Protein AF-A0A7Y4QWP4-F1 (afdb_monomer_lite)

Sequence (66 aa):
MRQKINALTTQLPEPCREALHLRLSENLSNTEIANRMHISKRTVETYISQAFELLRQYPKDLLGVA

pLDDT: mean 72.19, std 16.72, range [34.03, 91.44]

Structure (mmCIF, N/CA/C/O backbone):
data_AF-A0A7Y4QWP4-F1
#
_entry.id   AF-A0A7Y4QWP4-F1
#
loop_
_atom_site.group_PDB
_atom_site.id
_atom_site.type_symbol
_atom_site.label_atom_id
_atom_site.label_alt_id
_atom_site.label_comp_id
_atom_site.label_asym_id
_atom_site.label_entity_id
_atom_site.label_seq_id
_atom_site.pdbx_PDB_ins_code
_atom_site.Cartn_x
_atom_site.Cartn_y
_atom_site.Cartn_z
_atom_site.occupancy
_atom_site.B_iso_or_equiv
_atom_site.auth_seq_id
_atom_site.auth_comp_id
_atom_site.auth_asym_id
_atom_site.auth_atom_id
_atom_site.pdbx_PDB_model_num
ATOM 1 N N . MET A 1 1 ? 5.149 4.776 -23.451 1.00 39.53 1 MET A N 1
ATOM 2 C CA . MET A 1 1 ? 5.340 3.429 -22.865 1.00 39.53 1 MET A CA 1
ATOM 3 C C . MET A 1 1 ? 4.797 3.438 -21.428 1.00 39.53 1 MET A C 1
ATOM 5 O O . MET A 1 1 ? 5.484 3.921 -20.544 1.00 39.53 1 MET A O 1
ATOM 9 N N . ARG A 1 2 ? 3.541 3.033 -21.175 1.00 40.72 2 ARG A N 1
ATOM 10 C CA . ARG A 1 2 ? 2.895 3.090 -19.832 1.00 40.72 2 ARG A CA 1
ATOM 11 C C . ARG A 1 2 ? 2.372 1.715 -19.390 1.00 40.72 2 ARG A C 1
ATOM 13 O O . ARG A 1 2 ? 1.274 1.605 -18.868 1.00 40.72 2 ARG A O 1
ATOM 20 N N . GLN A 1 3 ? 3.109 0.641 -19.668 1.00 42.44 3 GLN A N 1
ATOM 21 C CA . GLN A 1 3 ? 2.631 -0.720 -19.397 1.00 42.44 3 GLN A CA 1
ATOM 22 C C . GLN A 1 3 ? 3.760 -1.616 -18.884 1.00 42.44 3 GLN A C 1
ATOM 24 O O . GLN A 1 3 ? 4.274 -2.457 -19.607 1.00 42.44 3 GLN A O 1
ATOM 29 N N . LYS A 1 4 ? 4.167 -1.419 -17.627 1.00 48.81 4 LYS A N 1
ATOM 30 C CA . LYS A 1 4 ? 4.986 -2.402 -16.888 1.00 48.81 4 LYS A CA 1
ATOM 31 C C . LYS A 1 4 ? 4.402 -2.792 -15.524 1.00 48.81 4 LYS A C 1
ATOM 33 O O . LYS A 1 4 ? 4.963 -3.629 -14.838 1.00 48.81 4 LYS A O 1
ATOM 38 N N . ILE A 1 5 ? 3.233 -2.257 -15.157 1.00 51.22 5 ILE A N 1
ATOM 39 C CA . ILE A 1 5 ? 2.565 -2.590 -13.886 1.00 51.22 5 ILE A CA 1
ATOM 40 C C . ILE A 1 5 ? 1.709 -3.864 -14.022 1.00 51.22 5 ILE A C 1
ATOM 42 O O . ILE A 1 5 ? 1.518 -4.581 -13.047 1.00 51.22 5 ILE A O 1
ATOM 46 N N . ASN A 1 6 ? 1.275 -4.219 -15.240 1.00 48.41 6 ASN A N 1
ATOM 47 C CA . ASN A 1 6 ? 0.404 -5.378 -15.460 1.00 48.41 6 ASN A CA 1
ATOM 48 C C . ASN A 1 6 ? 1.070 -6.747 -15.242 1.00 48.41 6 ASN A C 1
ATOM 50 O O . ASN A 1 6 ? 0.360 -7.713 -14.998 1.00 48.41 6 ASN A O 1
ATOM 54 N N . ALA A 1 7 ? 2.400 -6.857 -15.291 1.00 50.25 7 ALA A N 1
ATOM 55 C CA . ALA A 1 7 ? 3.075 -8.134 -15.029 1.00 50.25 7 ALA A CA 1
ATOM 56 C C . ALA A 1 7 ? 3.081 -8.503 -13.531 1.00 50.25 7 ALA A C 1
ATOM 58 O O . ALA A 1 7 ? 3.110 -9.678 -13.179 1.00 50.25 7 ALA A O 1
ATOM 59 N N . LEU A 1 8 ? 2.992 -7.503 -12.647 1.00 52.47 8 LEU A N 1
ATOM 60 C CA . LEU A 1 8 ? 2.886 -7.684 -11.194 1.00 52.47 8 LEU A CA 1
ATOM 61 C C . LEU A 1 8 ? 1.461 -8.093 -10.759 1.00 52.47 8 LEU A 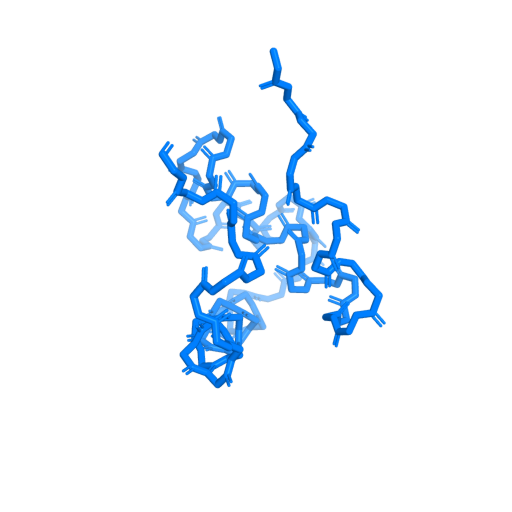C 1
ATOM 63 O O . LEU A 1 8 ? 1.274 -8.678 -9.694 1.00 52.47 8 LEU A O 1
ATOM 67 N N . THR A 1 9 ? 0.456 -7.829 -11.600 1.00 50.19 9 THR A N 1
ATOM 68 C CA . THR A 1 9 ? -0.976 -8.109 -11.379 1.00 50.19 9 THR A CA 1
ATOM 69 C C . THR A 1 9 ? -1.283 -9.581 -11.120 1.00 50.19 9 THR A C 1
ATOM 71 O O . THR A 1 9 ? -2.213 -9.873 -10.379 1.00 50.19 9 THR A O 1
ATOM 74 N N . THR A 1 10 ? -0.518 -10.510 -11.692 1.00 54.03 10 THR A N 1
ATOM 75 C CA . THR A 1 10 ? -0.824 -11.945 -11.594 1.00 54.03 10 THR A CA 1
ATOM 76 C C . THR A 1 10 ? -0.465 -12.545 -10.233 1.00 54.03 10 THR A C 1
ATOM 78 O O . THR A 1 10 ? -0.959 -13.618 -9.905 1.00 54.03 10 THR A O 1
ATOM 81 N N . GLN A 1 11 ? 0.383 -11.876 -9.438 1.00 55.41 11 GLN A N 1
ATOM 82 C CA . GLN A 1 11 ? 0.805 -12.375 -8.121 1.00 55.41 11 GLN A CA 1
ATOM 83 C C . GLN A 1 11 ? 0.516 -11.421 -6.955 1.00 55.41 11 GLN A C 1
ATOM 85 O O . GLN A 1 11 ? 0.534 -11.852 -5.803 1.00 55.41 11 GLN A O 1
ATOM 90 N N . LEU A 1 12 ? 0.235 -10.138 -7.215 1.00 60.69 12 LEU A N 1
ATO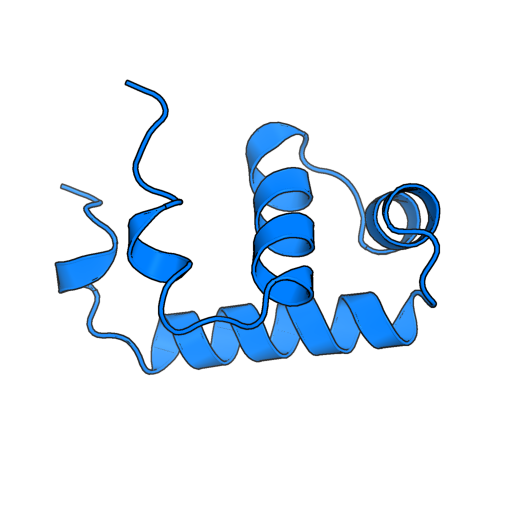M 91 C CA . LEU A 1 12 ? -0.214 -9.215 -6.175 1.00 60.69 12 LEU A CA 1
ATOM 92 C C . LEU A 1 12 ? -1.745 -9.156 -6.115 1.00 60.69 12 LEU A C 1
ATOM 94 O O . LEU A 1 12 ? -2.384 -8.974 -7.154 1.00 60.69 12 LEU A O 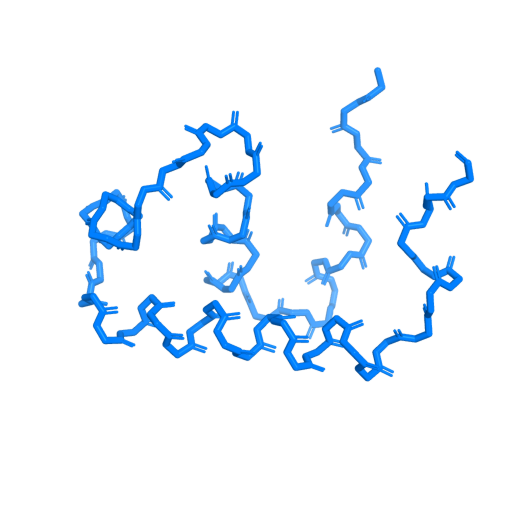1
ATOM 98 N N . PRO A 1 13 ? -2.344 -9.228 -4.912 1.00 66.12 13 PRO A N 1
ATOM 99 C CA . PRO A 1 13 ? -3.774 -9.011 -4.756 1.00 66.12 13 PRO A CA 1
ATOM 100 C C . PRO A 1 13 ? -4.140 -7.616 -5.283 1.00 66.12 13 PRO A C 1
ATOM 102 O O . PRO A 1 13 ? -3.422 -6.639 -5.044 1.00 66.12 13 PRO A O 1
ATOM 105 N N . GLU A 1 14 ? -5.261 -7.529 -6.004 1.00 67.88 14 GLU A N 1
ATOM 106 C CA . GLU A 1 14 ? -5.744 -6.309 -6.669 1.00 67.88 14 GLU A CA 1
ATOM 107 C C . GLU A 1 14 ? -5.626 -5.015 -5.847 1.00 67.88 14 GLU A C 1
ATOM 109 O O . GLU A 1 14 ? -5.142 -4.022 -6.401 1.00 67.88 14 GLU A O 1
ATOM 114 N N . PRO A 1 15 ? -5.956 -4.988 -4.539 1.00 72.94 15 PRO A N 1
ATOM 115 C CA . PRO A 1 15 ? -5.879 -3.745 -3.783 1.00 72.94 15 PRO A CA 1
ATOM 116 C C . PRO A 1 15 ? -4.444 -3.244 -3.526 1.00 72.94 15 PRO A C 1
ATOM 118 O O . PRO A 1 15 ? -4.225 -2.038 -3.415 1.00 72.94 15 PRO A O 1
ATOM 121 N N . CYS A 1 16 ? -3.435 -4.122 -3.496 1.00 76.56 16 CYS A N 1
ATOM 122 C CA . CYS A 1 16 ? -2.035 -3.691 -3.379 1.00 76.56 16 CYS A CA 1
ATOM 123 C C . CYS A 1 16 ? -1.549 -3.002 -4.655 1.00 76.56 16 CYS A C 1
ATOM 125 O O . CYS A 1 16 ? -0.823 -2.006 -4.600 1.00 76.56 16 CYS A O 1
ATOM 127 N N . ARG A 1 17 ? -1.965 -3.526 -5.813 1.00 77.44 17 ARG A N 1
ATOM 128 C CA . ARG A 1 17 ? -1.594 -2.985 -7.124 1.00 77.44 17 ARG A CA 1
ATOM 129 C C . ARG A 1 17 ? -2.147 -1.582 -7.314 1.00 77.44 17 ARG A C 1
ATOM 131 O O . ARG A 1 17 ? -1.418 -0.700 -7.759 1.00 77.44 17 ARG A O 1
ATOM 138 N N . GLU A 1 18 ? -3.413 -1.378 -6.972 1.00 80.75 18 GLU A N 1
ATOM 139 C CA . GLU A 1 18 ? -4.066 -0.083 -7.141 1.00 80.75 18 GLU A CA 1
ATOM 140 C C . GLU A 1 18 ? -3.458 0.985 -6.224 1.00 80.75 18 GLU A C 1
ATOM 142 O O . GLU A 1 18 ? -3.110 2.068 -6.697 1.00 80.75 18 GLU A O 1
ATOM 147 N N . ALA A 1 19 ? -3.194 0.654 -4.955 1.00 83.19 19 ALA A N 1
ATOM 148 C CA . ALA A 1 19 ? -2.510 1.559 -4.032 1.00 83.19 19 ALA A CA 1
ATOM 149 C C . ALA A 1 19 ? -1.121 1.976 -4.550 1.00 83.19 19 ALA A C 1
ATOM 151 O O . ALA A 1 19 ? -0.774 3.161 -4.535 1.00 83.19 19 ALA A O 1
ATOM 152 N N . LEU A 1 20 ? -0.336 1.020 -5.061 1.00 78.12 20 LEU A N 1
ATOM 153 C CA . LEU A 1 20 ? 0.984 1.300 -5.625 1.00 78.12 20 LEU A CA 1
ATOM 154 C C . LEU A 1 20 ? 0.893 2.111 -6.929 1.00 78.12 20 LEU A C 1
ATOM 156 O O . LEU A 1 20 ? 1.693 3.016 -7.154 1.00 78.12 20 LEU A O 1
ATOM 160 N N . HIS A 1 21 ? -0.097 1.821 -7.776 1.00 78.62 21 HIS A N 1
ATOM 161 C CA . HIS A 1 21 ? -0.338 2.556 -9.016 1.00 78.62 21 HIS A CA 1
ATOM 162 C C . HIS A 1 21 ? -0.686 4.020 -8.739 1.00 78.62 21 HIS A C 1
ATOM 164 O O . HIS A 1 21 ? -0.118 4.909 -9.364 1.00 78.62 21 HIS A O 1
ATOM 170 N N . LEU A 1 22 ? -1.564 4.288 -7.771 1.00 82.62 22 LEU A N 1
ATOM 171 C CA . LEU A 1 22 ? -1.929 5.646 -7.358 1.00 82.62 22 LEU A CA 1
ATOM 172 C C . LEU A 1 22 ? -0.732 6.406 -6.773 1.00 82.62 22 LEU A C 1
ATOM 174 O O . LEU A 1 22 ? -0.511 7.572 -7.104 1.00 82.62 22 LEU A O 1
ATOM 178 N N . ARG A 1 23 ? 0.092 5.721 -5.971 1.00 81.12 23 ARG A N 1
ATOM 179 C CA . ARG A 1 23 ? 1.355 6.254 -5.443 1.00 81.12 23 ARG A CA 1
ATOM 180 C C . ARG A 1 23 ? 2.332 6.626 -6.565 1.00 81.12 23 ARG A C 1
ATOM 182 O O . ARG A 1 23 ? 2.959 7.672 -6.495 1.00 81.12 23 ARG A O 1
ATOM 189 N N . LEU A 1 24 ? 2.477 5.791 -7.592 1.00 76.62 24 LEU A N 1
ATOM 190 C CA . LEU A 1 24 ? 3.453 6.001 -8.672 1.00 76.62 24 LEU A CA 1
ATOM 191 C C . LEU A 1 24 ? 2.959 6.963 -9.756 1.00 76.62 24 LEU A C 1
ATOM 193 O O . LEU A 1 24 ? 3.732 7.775 -10.255 1.00 76.62 24 LEU A O 1
ATOM 197 N N . SER A 1 25 ? 1.686 6.864 -10.132 1.00 78.62 25 SER A N 1
ATOM 198 C CA . SER A 1 25 ? 1.095 7.686 -11.186 1.00 78.62 25 SER A CA 1
ATOM 199 C C . SER A 1 25 ? 0.827 9.108 -10.707 1.00 78.62 25 SER A C 1
ATOM 201 O O . SER A 1 25 ? 0.991 10.039 -11.487 1.00 78.62 25 SER A O 1
ATOM 203 N N . GLU A 1 26 ? 0.392 9.275 -9.456 1.00 81.19 26 GLU A N 1
ATOM 204 C CA .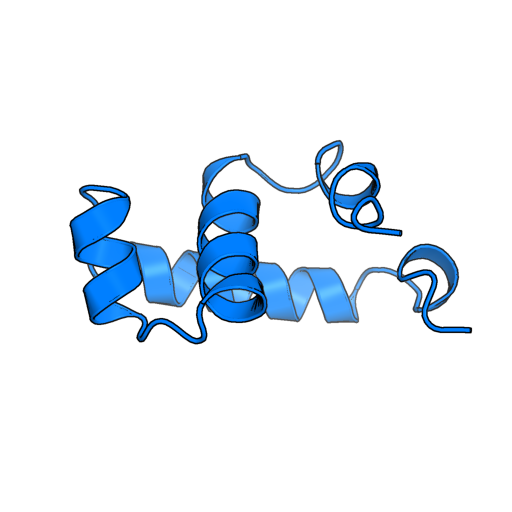 GLU A 1 26 ? -0.118 10.559 -8.957 1.00 81.19 26 GLU A CA 1
ATOM 205 C C . GLU A 1 26 ? 0.565 11.032 -7.664 1.00 81.19 26 GLU A C 1
ATOM 207 O O . GLU A 1 26 ? 0.200 12.075 -7.140 1.00 81.19 26 GLU A O 1
ATOM 212 N N . ASN A 1 27 ? 1.578 10.310 -7.155 1.00 81.19 27 ASN A N 1
ATOM 213 C CA . ASN A 1 27 ? 2.303 10.664 -5.920 1.00 81.19 27 ASN A CA 1
ATOM 214 C C . ASN A 1 27 ? 1.395 10.871 -4.694 1.00 81.19 27 ASN A C 1
ATOM 216 O O . ASN A 1 27 ? 1.745 11.587 -3.759 1.00 81.19 27 ASN A O 1
ATOM 220 N N . LEU A 1 28 ? 0.243 10.196 -4.673 1.00 86.12 28 LEU A N 1
ATOM 221 C CA . LEU A 1 28 ? -0.743 10.344 -3.609 1.00 86.12 28 LEU A CA 1
ATOM 222 C C . LEU A 1 28 ? -0.249 9.813 -2.264 1.00 86.12 28 LEU A C 1
ATOM 224 O O . LEU A 1 28 ? 0.415 8.774 -2.170 1.00 86.12 28 LEU A O 1
ATOM 228 N N . SER A 1 29 ? -0.653 10.494 -1.196 1.00 89.50 29 SER A N 1
ATOM 229 C CA . SER A 1 29 ? -0.388 10.071 0.178 1.00 89.50 29 SER A CA 1
ATOM 230 C C . SER A 1 29 ? -1.197 8.821 0.540 1.00 89.50 29 SER A C 1
ATOM 232 O O . SER A 1 29 ? -2.281 8.597 0.004 1.00 89.50 29 SER A O 1
ATOM 234 N N . ASN A 1 30 ? -0.756 8.045 1.539 1.00 87.50 30 ASN A N 1
ATOM 235 C CA . ASN A 1 30 ? -1.514 6.873 2.020 1.00 87.50 30 ASN A CA 1
ATOM 236 C C . ASN A 1 30 ? -2.969 7.224 2.391 1.00 87.50 30 ASN A C 1
ATOM 238 O O . ASN A 1 30 ? -3.874 6.426 2.177 1.00 87.50 30 ASN A O 1
ATOM 242 N N . THR A 1 31 ? -3.203 8.429 2.919 1.00 89.62 31 THR A N 1
ATOM 243 C CA . THR A 1 31 ? -4.542 8.941 3.243 1.00 89.62 31 THR A CA 1
ATOM 244 C C . THR A 1 31 ? -5.384 9.227 1.996 1.00 89.62 31 THR A C 1
ATOM 246 O O . THR A 1 31 ? -6.577 8.945 1.986 1.00 89.62 31 THR A O 1
ATOM 249 N N . GLU A 1 32 ? -4.796 9.773 0.934 1.00 89.88 32 GLU A N 1
ATOM 250 C CA . GLU A 1 32 ? -5.513 10.051 -0.319 1.00 89.88 32 GLU A CA 1
ATOM 251 C C . GLU A 1 32 ? -5.842 8.758 -1.059 1.00 89.88 32 GLU A C 1
ATOM 253 O O . GLU A 1 32 ? -6.957 8.587 -1.542 1.00 89.88 32 GLU A O 1
ATOM 258 N N . ILE A 1 33 ? -4.905 7.808 -1.063 1.00 89.19 33 ILE A N 1
ATOM 259 C CA . ILE A 1 33 ? -5.128 6.456 -1.580 1.00 89.19 33 ILE A CA 1
ATOM 260 C C . ILE A 1 33 ? -6.263 5.778 -0.802 1.00 89.19 33 ILE A C 1
ATOM 262 O O . ILE A 1 33 ? -7.145 5.184 -1.412 1.00 89.19 33 ILE A O 1
ATOM 266 N N . ALA A 1 34 ? -6.285 5.917 0.528 1.00 90.75 34 ALA A N 1
ATOM 267 C CA . ALA A 1 34 ? -7.329 5.353 1.385 1.00 90.75 34 ALA A CA 1
ATOM 268 C C . ALA A 1 34 ? -8.713 5.906 1.035 1.00 90.75 34 ALA A C 1
ATOM 270 O O . ALA A 1 34 ? -9.654 5.139 0.846 1.00 90.75 34 ALA A 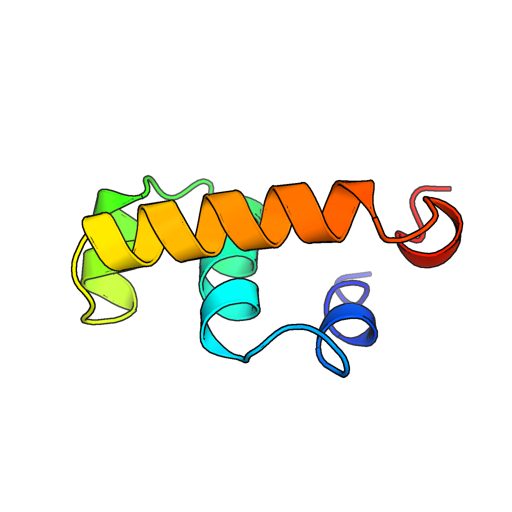O 1
ATOM 271 N N . ASN A 1 35 ? -8.812 7.228 0.868 1.00 91.44 35 ASN A N 1
ATOM 272 C CA . ASN A 1 35 ? -10.047 7.875 0.431 1.00 91.44 35 ASN A CA 1
ATOM 273 C C . ASN A 1 35 ? -10.465 7.407 -0.964 1.00 91.44 35 ASN A C 1
ATOM 275 O O . ASN A 1 35 ? -11.620 7.058 -1.171 1.00 91.44 35 ASN A O 1
ATOM 279 N N . ARG A 1 36 ? -9.527 7.341 -1.912 1.00 88.88 36 ARG A N 1
ATOM 280 C CA . ARG A 1 36 ? -9.830 6.980 -3.301 1.00 88.88 36 ARG A CA 1
ATOM 281 C C . ARG A 1 36 ? -10.258 5.526 -3.463 1.00 88.88 36 ARG A C 1
ATOM 283 O O . ARG A 1 36 ? -11.141 5.235 -4.258 1.00 88.88 36 ARG A O 1
ATOM 290 N N . MET A 1 37 ? -9.642 4.629 -2.700 1.00 84.56 37 MET A N 1
ATOM 291 C CA . MET A 1 37 ? -9.974 3.206 -2.677 1.00 84.56 37 MET A CA 1
ATOM 292 C C . MET A 1 37 ? -11.115 2.875 -1.704 1.00 84.56 37 MET A C 1
ATOM 294 O O . MET A 1 37 ? -11.496 1.713 -1.603 1.00 84.56 37 MET A O 1
ATOM 298 N N . HIS A 1 38 ? -11.655 3.867 -0.981 1.00 88.56 38 HIS A N 1
ATOM 299 C CA . HIS A 1 38 ? -12.691 3.683 0.041 1.00 88.56 38 HIS A CA 1
ATOM 300 C C . HIS A 1 38 ? -12.315 2.631 1.108 1.00 88.56 38 HIS A C 1
ATOM 302 O O . HIS A 1 38 ? -13.143 1.841 1.559 1.00 88.56 38 HIS A O 1
ATOM 308 N N . ILE A 1 39 ? -11.050 2.629 1.536 1.00 88.62 39 ILE A N 1
ATOM 309 C CA . ILE A 1 39 ? -10.518 1.728 2.568 1.00 88.62 39 ILE A CA 1
ATOM 310 C C . ILE A 1 39 ? -9.880 2.517 3.708 1.00 88.62 39 ILE A C 1
ATOM 312 O O . ILE A 1 39 ? -9.577 3.701 3.595 1.00 88.62 39 ILE A O 1
ATOM 316 N N . SER A 1 40 ? -9.629 1.850 4.830 1.00 90.62 40 SER A N 1
ATOM 317 C CA . SER A 1 40 ? -8.935 2.467 5.959 1.00 90.62 40 SER A CA 1
ATOM 318 C C . SER A 1 40 ? -7.473 2.767 5.623 1.00 90.62 40 SER A C 1
ATOM 320 O O . SER A 1 40 ? -6.787 1.954 5.002 1.00 90.62 40 SER A O 1
ATOM 322 N N . LYS A 1 41 ? -6.947 3.887 6.141 1.00 90.94 41 LYS A N 1
ATOM 323 C CA . LYS A 1 41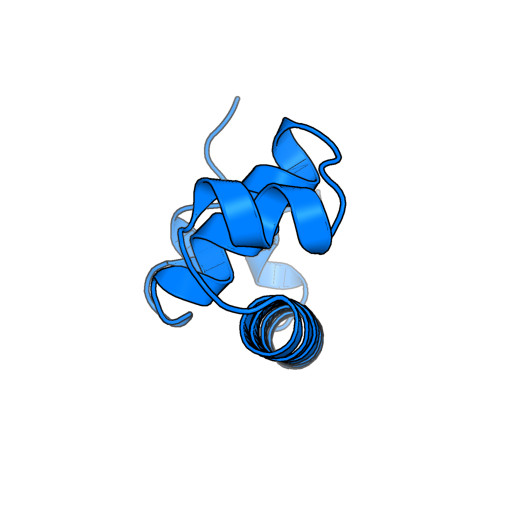 ? -5.516 4.235 6.044 1.00 90.94 41 LYS A CA 1
ATOM 324 C C . LYS A 1 41 ? -4.611 3.086 6.500 1.00 90.94 41 LYS A C 1
ATOM 326 O O . LYS A 1 41 ? -3.637 2.789 5.822 1.00 90.94 41 LYS A O 1
ATOM 331 N N . ARG A 1 42 ? -4.981 2.391 7.584 1.00 89.25 42 ARG A N 1
ATOM 332 C CA . ARG A 1 42 ? -4.273 1.188 8.051 1.00 89.25 42 ARG A CA 1
ATOM 333 C C . ARG A 1 42 ? -4.162 0.120 6.967 1.00 89.25 42 ARG A C 1
ATOM 335 O O . ARG A 1 42 ? -3.096 -0.453 6.794 1.00 89.25 42 ARG A O 1
ATOM 342 N N . THR A 1 43 ? -5.245 -0.127 6.236 1.00 89.25 43 THR A N 1
ATOM 343 C CA . THR A 1 43 ? -5.270 -1.105 5.148 1.00 89.25 43 THR A CA 1
ATOM 344 C C . THR A 1 43 ? -4.338 -0.677 4.019 1.00 89.25 43 THR A C 1
ATOM 346 O O . THR A 1 43 ? -3.573 -1.496 3.527 1.00 89.25 43 THR A O 1
ATOM 349 N N . VAL A 1 44 ? -4.316 0.615 3.668 1.00 90.06 44 VAL A N 1
ATOM 350 C CA . VAL A 1 44 ? -3.343 1.152 2.700 1.00 90.06 44 VAL A CA 1
ATOM 351 C C . VAL A 1 44 ? -1.913 0.984 3.194 1.00 90.06 44 VAL A C 1
ATOM 353 O O . VAL A 1 44 ? -1.055 0.577 2.423 1.00 90.06 44 VAL A O 1
ATOM 356 N N . GLU A 1 45 ? -1.631 1.272 4.464 1.00 89.88 45 GLU A N 1
ATOM 357 C CA . GLU A 1 45 ? -0.297 1.082 5.043 1.00 89.88 45 GLU A CA 1
ATOM 358 C C . GLU A 1 45 ? 0.143 -0.382 4.967 1.00 89.88 45 GLU A C 1
ATOM 360 O O . GLU A 1 45 ? 1.271 -0.655 4.553 1.00 89.88 45 GLU A O 1
ATOM 365 N N . THR A 1 46 ? -0.755 -1.321 5.280 1.00 89.62 46 THR A N 1
ATOM 366 C CA . THR A 1 46 ? -0.514 -2.756 5.102 1.00 89.62 46 THR A CA 1
ATOM 367 C C . THR A 1 46 ? -0.269 -3.099 3.635 1.00 89.62 46 THR A C 1
ATOM 369 O O . THR A 1 46 ? 0.737 -3.731 3.340 1.00 89.62 46 THR A O 1
ATOM 372 N N . TYR A 1 47 ? -1.109 -2.636 2.708 1.00 84.00 47 TYR A N 1
ATOM 373 C CA . TYR A 1 47 ? -0.961 -2.912 1.277 1.00 84.00 47 TYR A CA 1
ATOM 374 C C . TYR A 1 47 ? 0.323 -2.341 0.684 1.00 84.00 47 TYR A C 1
ATOM 376 O O . TYR A 1 47 ? 1.002 -3.026 -0.074 1.00 84.00 47 TYR A O 1
ATOM 384 N N . ILE A 1 48 ? 0.698 -1.117 1.056 1.00 83.19 48 ILE A N 1
ATOM 385 C CA . ILE A 1 48 ? 1.962 -0.502 0.649 1.00 83.19 48 ILE A CA 1
ATOM 386 C C . ILE A 1 48 ? 3.137 -1.297 1.228 1.00 83.19 48 ILE A C 1
ATOM 388 O O . ILE A 1 48 ? 4.063 -1.624 0.490 1.00 83.19 48 ILE A O 1
ATOM 392 N N . SER A 1 49 ? 3.090 -1.659 2.514 1.00 85.62 49 SER A N 1
ATOM 393 C CA . SER A 1 49 ? 4.157 -2.438 3.162 1.00 85.62 49 SER A CA 1
ATOM 394 C C . SER A 1 49 ? 4.319 -3.811 2.511 1.00 85.62 49 SER A C 1
ATOM 396 O O . SER A 1 49 ? 5.420 -4.159 2.091 1.00 85.62 49 SER A O 1
ATOM 398 N N . GLN A 1 50 ? 3.213 -4.534 2.319 1.00 81.12 50 GLN A N 1
ATOM 399 C CA . GLN A 1 50 ? 3.183 -5.820 1.625 1.00 81.12 50 GLN A CA 1
ATOM 400 C C . GLN A 1 50 ? 3.673 -5.693 0.185 1.00 81.12 50 GLN A C 1
ATOM 402 O O . GLN A 1 50 ? 4.450 -6.526 -0.264 1.00 81.12 50 GLN A O 1
ATOM 407 N N . ALA A 1 51 ? 3.277 -4.644 -0.540 1.00 77.56 51 ALA A N 1
ATOM 408 C CA . ALA A 1 51 ? 3.746 -4.426 -1.900 1.00 77.56 51 ALA A CA 1
ATOM 409 C C . ALA A 1 51 ? 5.264 -4.189 -1.946 1.00 77.56 51 ALA A C 1
ATOM 411 O O . ALA A 1 51 ? 5.925 -4.754 -2.811 1.00 77.56 51 ALA A O 1
ATOM 412 N N . PHE A 1 52 ? 5.834 -3.427 -1.003 1.00 77.50 52 PHE A N 1
ATOM 413 C CA . PHE A 1 52 ? 7.286 -3.233 -0.882 1.00 77.50 52 PHE A CA 1
ATOM 414 C C . PHE A 1 52 ? 8.040 -4.500 -0.449 1.00 77.50 52 PHE A C 1
ATOM 416 O O . PHE A 1 52 ? 9.154 -4.742 -0.914 1.00 77.50 52 PHE A O 1
ATOM 423 N N . GLU A 1 53 ? 7.470 -5.310 0.442 1.00 79.69 53 GLU A N 1
ATOM 424 C CA . GLU A 1 53 ? 8.040 -6.609 0.822 1.00 79.69 53 GLU A CA 1
ATOM 425 C C . GLU A 1 53 ? 8.028 -7.595 -0.343 1.00 79.69 53 GLU A C 1
ATOM 427 O O . GLU A 1 53 ? 9.046 -8.225 -0.624 1.00 79.69 53 GLU A O 1
ATOM 432 N N . LEU A 1 54 ? 6.922 -7.650 -1.082 1.00 73.94 54 LEU A N 1
ATOM 433 C CA . LEU A 1 54 ? 6.806 -8.425 -2.310 1.00 73.94 54 LEU A CA 1
ATOM 434 C C . LEU A 1 54 ? 7.804 -7.924 -3.356 1.00 73.94 54 LEU A C 1
ATOM 436 O O . LEU A 1 54 ? 8.560 -8.722 -3.890 1.00 73.94 54 LEU A O 1
ATOM 440 N N . LEU A 1 55 ? 7.909 -6.611 -3.576 1.00 71.88 55 LEU A N 1
ATOM 441 C CA . LEU A 1 55 ? 8.928 -5.993 -4.439 1.00 71.88 55 LEU A CA 1
ATOM 442 C C . LEU A 1 55 ? 10.364 -6.392 -4.064 1.00 71.88 55 LEU A C 1
ATOM 444 O O . LEU A 1 55 ? 11.220 -6.449 -4.942 1.00 71.88 55 LEU A O 1
ATOM 448 N N . ARG A 1 56 ? 10.642 -6.652 -2.779 1.00 73.12 56 ARG A N 1
ATOM 449 C CA . ARG A 1 56 ? 11.943 -7.161 -2.318 1.00 73.12 56 ARG A CA 1
ATOM 450 C C . ARG A 1 56 ? 12.111 -8.666 -2.515 1.00 73.12 56 ARG A C 1
ATOM 452 O O . ARG A 1 56 ? 13.238 -9.102 -2.728 1.00 73.12 56 ARG A O 1
ATOM 459 N N . GLN A 1 57 ? 11.034 -9.443 -2.420 1.00 71.06 57 GLN A N 1
ATOM 460 C CA . GLN A 1 57 ? 11.050 -10.887 -2.672 1.00 71.06 57 GLN A CA 1
ATOM 461 C C . GLN A 1 57 ? 11.078 -11.231 -4.163 1.00 71.06 57 GLN A C 1
ATOM 463 O O . GLN A 1 57 ? 11.673 -12.240 -4.537 1.00 71.06 57 GLN A O 1
ATOM 468 N N . TYR A 1 58 ? 10.476 -10.406 -5.021 1.00 65.69 58 TYR A N 1
ATOM 469 C CA . TYR A 1 58 ? 10.536 -10.606 -6.462 1.00 65.69 58 TYR A CA 1
ATOM 470 C C . TYR A 1 58 ? 11.912 -10.178 -6.993 1.00 65.69 58 TYR A C 1
ATOM 472 O O . TYR A 1 58 ? 12.345 -9.048 -6.748 1.00 65.69 58 TYR A O 1
ATOM 480 N N . PRO A 1 59 ? 12.624 -11.050 -7.730 1.00 55.19 59 PRO A N 1
ATOM 481 C CA . PRO A 1 59 ? 13.905 -10.693 -8.319 1.00 55.19 59 PRO A CA 1
ATOM 482 C C . PRO A 1 59 ? 13.726 -9.493 -9.258 1.00 55.19 59 PRO A C 1
ATOM 484 O O . PRO A 1 59 ? 12.791 -9.446 -10.059 1.00 55.19 59 PRO A O 1
ATOM 487 N N . LYS A 1 60 ? 14.650 -8.526 -9.155 1.00 52.91 60 LYS A N 1
ATOM 488 C CA . LYS A 1 60 ? 14.681 -7.257 -9.914 1.00 52.91 60 LYS A CA 1
ATOM 489 C C . LYS A 1 60 ? 14.505 -7.420 -11.432 1.00 52.91 60 LYS A C 1
ATOM 491 O O . LYS A 1 60 ? 14.115 -6.464 -12.095 1.00 52.91 60 LYS A O 1
ATOM 496 N N . ASP A 1 61 ? 14.748 -8.621 -11.944 1.00 51.75 61 ASP A N 1
ATOM 497 C CA . ASP A 1 61 ? 14.552 -9.042 -13.330 1.00 51.75 61 ASP A CA 1
ATOM 498 C C . ASP A 1 61 ? 13.123 -8.774 -13.849 1.00 51.75 61 ASP A C 1
ATOM 500 O O . ASP A 1 61 ? 12.930 -8.364 -14.992 1.00 51.75 61 ASP A O 1
ATOM 504 N N . LEU A 1 62 ? 12.109 -8.880 -12.979 1.00 53.19 62 LEU A N 1
ATOM 505 C CA . LEU A 1 62 ? 10.705 -8.699 -13.366 1.00 53.19 62 LEU A CA 1
ATOM 506 C C . LEU A 1 62 ? 10.254 -7.226 -13.418 1.00 53.19 62 LEU A C 1
ATOM 508 O O . LEU A 1 62 ? 9.223 -6.913 -14.012 1.00 53.19 62 LEU A O 1
ATOM 512 N N . LEU A 1 63 ? 11.004 -6.300 -12.807 1.00 54.22 63 LEU A N 1
ATOM 513 C CA . LEU A 1 63 ? 10.598 -4.890 -12.722 1.00 54.22 63 LEU A CA 1
ATOM 514 C C . LEU A 1 63 ? 10.854 -4.104 -14.006 1.00 54.22 63 LEU A C 1
ATOM 516 O O . LEU A 1 63 ? 10.414 -2.959 -14.112 1.00 54.22 63 LEU A O 1
ATOM 520 N N . GLY A 1 64 ? 11.531 -4.698 -14.994 1.00 46.66 64 GLY A N 1
ATOM 521 C CA . GLY A 1 64 ? 11.773 -4.063 -16.286 1.00 46.66 64 GLY A CA 1
ATOM 522 C C . GLY A 1 64 ? 12.349 -2.651 -16.155 1.00 46.66 64 GLY A C 1
ATOM 523 O O . GLY A 1 64 ? 12.055 -1.799 -16.994 1.00 46.66 64 GLY A O 1
ATOM 524 N N . VAL A 1 65 ? 13.114 -2.389 -15.097 1.00 40.66 65 VAL A N 1
ATOM 525 C CA . VAL A 1 65 ? 13.954 -1.202 -14.975 1.00 40.66 65 VAL A CA 1
ATOM 526 C C . VAL A 1 65 ? 15.285 -1.562 -15.629 1.00 40.66 65 VAL A C 1
ATOM 528 O O . VAL A 1 65 ? 16.207 -2.042 -14.980 1.00 40.66 65 VAL A O 1
ATOM 531 N N . ALA A 1 66 ? 15.299 -1.448 -16.955 1.00 34.03 66 ALA A N 1
ATOM 532 C CA . ALA A 1 66 ? 16.510 -1.376 -17.761 1.00 34.03 66 ALA A CA 1
ATOM 533 C C . ALA A 1 66 ? 16.759 0.097 -18.084 1.00 34.03 66 ALA A C 1
ATOM 535 O O . ALA A 1 66 ? 15.746 0.789 -18.359 1.00 34.03 66 ALA A O 1
#

Foldseek 3Di:
DPDLLVLCVVPQDPLLSQLVCCCVVPVDDLVVSCVVVVHDSVVSVVSPVVNVVVVVVDPPVSNPPD

Radius of gyration: 11.83 Å; chains: 1; bounding box: 29×23×31 Å

Secondary structure (DSSP, 8-state):
---SSTTGGGTS-HHHHHHHHHHHHH---HHHHHHHTTS-HHHHHHHHHHHHHHHHHS-GGGG---